Protein AF-A0A4Y2E7Y0-F1 (afdb_monomer)

pLDDT: mean 78.38, std 18.4, range [42.06, 98.38]

Mean predicted aligned error: 11.41 Å

Organism: Araneus ventricosus (NCBI:txid182803)

InterPro domains:
  IPR059249 BRSK1/2-like, KA1 domain [PF21122] (1-47)

Sequence (72 aa):
IADLCHSVISPMSFRVEYKRAGGPTMFQRNVRFHVDIALVSAGTHDGPLSAVDRRSSTDKPAVYCISFTLIS

Solvent-accessible surface area (backbone atoms only — not comparable to full-atom values): 4786 Å² total; per-residue (Å²): 124,69,52,75,48,75,48,80,76,47,101,49,29,34,44,37,40,39,39,67,68,89,64,68,78,93,73,54,72,52,41,30,32,40,40,41,55,44,78,54,70,92,69,78,93,79,76,102,74,75,89,82,79,80,96,80,70,98,78,75,80,86,47,69,45,77,47,79,44,83,73,78

Secondary structure (DSSP, 8-state):
-PEEEEEEEETTEEEEEEE--SS-GGG-PPEEEEEEEEEE-SS----S--SS---S-TTPPPEEEEEEEE--

Structure (mmCIF, N/CA/C/O backbone):
data_AF-A0A4Y2E7Y0-F1
#
_entry.id   AF-A0A4Y2E7Y0-F1
#
loop_
_atom_site.group_PDB
_atom_site.id
_atom_site.type_symbol
_atom_site.label_atom_id
_atom_site.label_alt_id
_atom_site.label_comp_id
_atom_site.label_asym_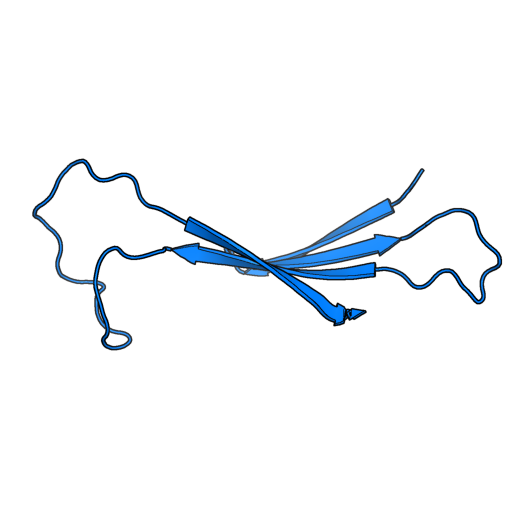id
_atom_site.label_entity_id
_atom_site.label_seq_id
_atom_site.pdbx_PDB_ins_code
_atom_site.Cartn_x
_atom_site.Cartn_y
_atom_site.Cartn_z
_atom_site.occupancy
_atom_site.B_iso_or_equiv
_atom_site.auth_seq_id
_atom_site.auth_comp_id
_atom_site.auth_asym_id
_atom_site.auth_atom_id
_atom_site.pdbx_PDB_model_num
ATOM 1 N N . ILE A 1 1 ? -12.932 16.280 9.367 1.00 52.22 1 ILE A N 1
ATOM 2 C CA . ILE A 1 1 ? -11.764 16.020 8.493 1.00 52.22 1 ILE A CA 1
ATOM 3 C C . ILE A 1 1 ? -11.357 14.580 8.745 1.00 52.22 1 ILE A C 1
ATOM 5 O O . ILE A 1 1 ? -11.347 14.186 9.903 1.00 52.22 1 ILE A O 1
ATOM 9 N N . ALA A 1 2 ? -11.195 13.779 7.696 1.00 61.12 2 ALA A N 1
ATOM 10 C CA . ALA A 1 2 ? -10.759 12.394 7.826 1.00 61.12 2 ALA A CA 1
ATOM 11 C C . ALA A 1 2 ? -9.265 12.322 7.516 1.00 61.12 2 ALA A C 1
ATOM 13 O O . ALA A 1 2 ? -8.831 12.895 6.515 1.00 61.12 2 ALA A O 1
ATOM 14 N N . ASP A 1 3 ? -8.510 11.635 8.368 1.00 84.12 3 ASP A N 1
ATOM 15 C CA . ASP A 1 3 ? -7.055 11.596 8.264 1.00 84.12 3 ASP A CA 1
ATOM 16 C C . ASP A 1 3 ? -6.636 10.313 7.544 1.00 84.12 3 ASP A C 1
ATOM 18 O O . ASP A 1 3 ? -6.926 9.202 7.996 1.00 84.12 3 ASP A O 1
ATOM 22 N N . LEU A 1 4 ? -5.960 10.468 6.406 1.00 91.81 4 LEU A N 1
ATOM 23 C CA . LEU A 1 4 ? -5.355 9.373 5.652 1.00 91.81 4 LEU A CA 1
ATOM 24 C C . LEU A 1 4 ? -3.842 9.384 5.894 1.00 91.81 4 LEU A C 1
ATOM 26 O O . LEU A 1 4 ? -3.167 10.364 5.579 1.00 91.81 4 LEU A O 1
ATOM 30 N N . CYS A 1 5 ? -3.299 8.290 6.420 1.00 92.25 5 CYS A N 1
ATOM 31 C CA . CYS A 1 5 ? -1.862 8.091 6.593 1.00 92.25 5 CYS A CA 1
ATOM 32 C C . CYS A 1 5 ? -1.383 6.961 5.675 1.00 92.25 5 CYS A C 1
ATOM 34 O O . CYS A 1 5 ? -2.080 5.960 5.511 1.00 92.25 5 CYS A O 1
ATOM 36 N N . HIS A 1 6 ? -0.185 7.089 5.101 1.00 95.06 6 HIS A N 1
ATOM 37 C CA . HIS A 1 6 ? 0.427 6.028 4.302 1.00 95.06 6 HIS A CA 1
ATOM 38 C C . HIS A 1 6 ? 1.900 5.834 4.662 1.00 95.06 6 HIS A C 1
ATOM 40 O O . HIS A 1 6 ? 2.577 6.771 5.084 1.00 95.06 6 HIS A O 1
ATOM 46 N N . SER A 1 7 ? 2.389 4.610 4.479 1.00 96.69 7 SER A N 1
ATOM 47 C CA . SER A 1 7 ? 3.810 4.280 4.526 1.00 96.69 7 SER A CA 1
ATOM 48 C C . SER A 1 7 ? 4.232 3.545 3.257 1.00 96.69 7 SER A C 1
ATOM 50 O O . SER A 1 7 ? 3.481 2.738 2.701 1.00 96.69 7 SER A O 1
ATOM 52 N N . VAL A 1 8 ? 5.445 3.845 2.797 1.00 97.38 8 VAL A N 1
ATOM 53 C CA . VAL A 1 8 ? 6.071 3.182 1.649 1.00 97.38 8 VAL A CA 1
ATOM 54 C C . VAL A 1 8 ? 6.729 1.901 2.148 1.00 97.38 8 VAL A C 1
ATOM 56 O O . VAL A 1 8 ? 7.590 1.954 3.023 1.00 97.38 8 VAL A O 1
ATOM 59 N N . ILE A 1 9 ? 6.305 0.753 1.621 1.00 96.94 9 ILE A N 1
ATOM 60 C CA . ILE A 1 9 ? 6.903 -0.552 1.941 1.00 96.94 9 ILE A CA 1
ATOM 61 C C . ILE A 1 9 ? 7.957 -0.906 0.896 1.00 96.94 9 ILE A C 1
ATOM 63 O O . ILE A 1 9 ? 9.039 -1.378 1.231 1.00 96.94 9 ILE A O 1
ATOM 67 N N . SER A 1 10 ? 7.650 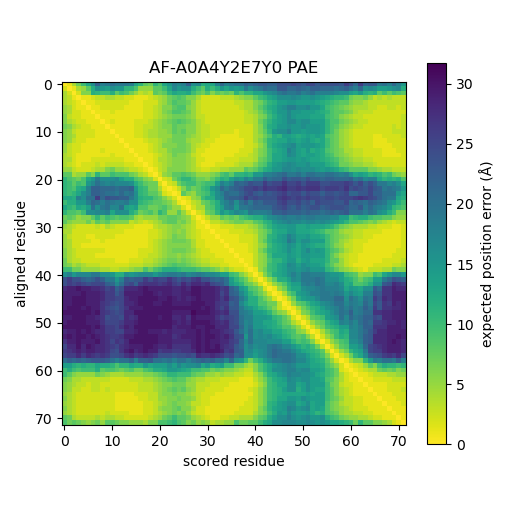-0.636 -0.371 1.00 96.69 10 SER A N 1
ATOM 68 C CA . SER A 1 10 ? 8.577 -0.728 -1.494 1.00 96.69 10 SER A CA 1
ATOM 69 C C . SER A 1 10 ? 8.230 0.348 -2.530 1.00 96.69 10 SER A C 1
ATOM 71 O O . SER A 1 10 ? 7.168 0.965 -2.422 1.00 96.69 10 SER A O 1
ATOM 73 N N . PRO A 1 11 ? 9.057 0.564 -3.570 1.00 96.38 11 PRO A N 1
ATOM 74 C CA . PRO A 1 11 ? 8.717 1.490 -4.654 1.00 96.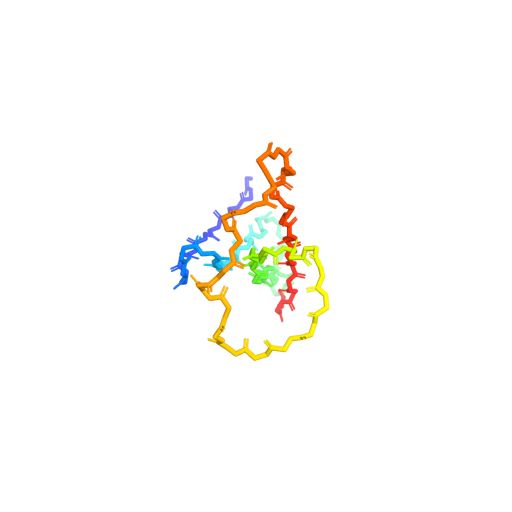38 11 PRO A CA 1
ATOM 75 C C . PRO A 1 11 ? 7.353 1.217 -5.306 1.00 96.38 11 PRO A C 1
ATOM 77 O O . PRO A 1 11 ? 6.744 2.134 -5.847 1.00 96.38 11 PRO A O 1
ATOM 80 N N . MET A 1 12 ? 6.875 -0.031 -5.234 1.00 96.88 12 MET A N 1
ATOM 81 C CA . MET A 1 12 ? 5.639 -0.485 -5.868 1.00 96.88 12 MET A CA 1
ATOM 82 C C . MET A 1 12 ? 4.556 -0.892 -4.861 1.00 96.88 12 MET A C 1
ATOM 84 O O . MET A 1 12 ? 3.509 -1.381 -5.274 1.00 96.88 12 MET A O 1
ATOM 88 N N . SER A 1 13 ? 4.774 -0.709 -3.553 1.00 97.31 13 SER A N 1
ATOM 89 C CA . SER A 1 13 ? 3.809 -1.152 -2.543 1.00 97.31 13 SER A CA 1
ATOM 90 C C . SER A 1 13 ? 3.726 -0.256 -1.307 1.00 97.31 13 SER A C 1
ATOM 92 O O . SER A 1 13 ? 4.724 0.256 -0.790 1.00 97.31 13 SER A O 1
ATOM 94 N N . PHE A 1 14 ? 2.499 -0.083 -0.813 1.00 98.38 14 PHE A N 1
ATOM 95 C CA . PHE A 1 14 ? 2.145 0.889 0.218 1.00 98.38 14 PHE A CA 1
ATOM 96 C C . PHE A 1 14 ? 1.171 0.290 1.224 1.00 98.38 14 PHE A C 1
ATOM 98 O O . PHE A 1 14 ? 0.256 -0.454 0.870 1.00 98.38 14 PHE A O 1
ATOM 105 N N . ARG A 1 15 ? 1.307 0.680 2.489 1.00 97.25 15 ARG A N 1
ATOM 106 C CA . ARG A 1 15 ? 0.261 0.464 3.493 1.00 97.25 15 ARG A CA 1
ATOM 107 C C . ARG A 1 15 ? -0.453 1.771 3.752 1.00 97.25 15 ARG A C 1
ATOM 109 O O . ARG A 1 15 ? 0.191 2.800 3.940 1.00 97.25 15 ARG A O 1
ATOM 116 N N . VAL A 1 16 ? -1.776 1.713 3.788 1.00 96.50 16 VAL A N 1
ATOM 117 C CA . VAL A 1 16 ? -2.627 2.880 3.992 1.00 96.50 16 VAL A CA 1
ATOM 118 C C . VAL A 1 16 ? -3.534 2.638 5.190 1.00 96.50 16 VAL A C 1
ATOM 120 O O . VAL A 1 16 ? -4.111 1.561 5.340 1.00 96.50 16 VAL A O 1
ATOM 123 N N . GLU A 1 17 ? -3.649 3.648 6.046 1.00 93.81 17 GLU A N 1
ATOM 124 C CA . GLU A 1 17 ? -4.590 3.701 7.157 1.00 93.81 17 GLU A CA 1
ATOM 125 C C . GLU A 1 17 ? -5.476 4.940 7.010 1.00 93.81 17 GLU A C 1
ATOM 127 O O . GLU A 1 17 ? -5.001 6.073 6.966 1.00 93.81 17 GLU A O 1
ATOM 132 N N . TYR A 1 18 ? -6.782 4.717 6.960 1.00 90.69 18 TYR A N 1
ATOM 133 C CA . TYR A 1 18 ? -7.808 5.742 6.965 1.00 90.69 18 TYR A CA 1
ATOM 134 C C . TYR A 1 18 ? -8.458 5.812 8.349 1.00 90.69 18 TYR A C 1
ATOM 136 O O . TYR A 1 18 ? -9.109 4.866 8.808 1.00 90.69 18 TYR A O 1
ATOM 144 N N . LYS A 1 19 ? -8.289 6.953 9.017 1.00 85.38 19 LYS A N 1
ATOM 145 C CA . LYS A 1 19 ? -8.853 7.243 10.335 1.00 85.38 19 LYS A CA 1
ATOM 146 C C . LYS A 1 19 ? -10.143 8.037 10.161 1.00 85.38 19 LYS A C 1
ATOM 148 O O . LYS A 1 19 ? -10.144 9.192 9.732 1.00 85.38 19 LYS A O 1
ATOM 153 N N . ARG A 1 20 ? -11.273 7.416 10.503 1.00 74.06 20 ARG A N 1
ATOM 154 C CA . ARG A 1 20 ? -12.589 8.062 10.442 1.00 74.06 20 ARG A CA 1
ATOM 155 C C . ARG A 1 20 ? -12.806 8.921 11.687 1.00 74.06 20 ARG A C 1
ATOM 157 O O . ARG A 1 20 ? -13.069 8.379 12.756 1.00 74.06 20 ARG A O 1
ATOM 164 N N . ALA A 1 21 ? -12.786 10.243 11.553 1.00 67.50 21 ALA A N 1
ATOM 165 C CA . ALA A 1 21 ? -13.210 11.147 12.623 1.00 67.50 21 ALA A CA 1
ATOM 166 C C . ALA A 1 21 ? -14.750 11.257 12.672 1.00 67.50 21 ALA A C 1
ATOM 168 O O . ALA A 1 21 ? -15.373 11.498 11.638 1.00 67.50 21 A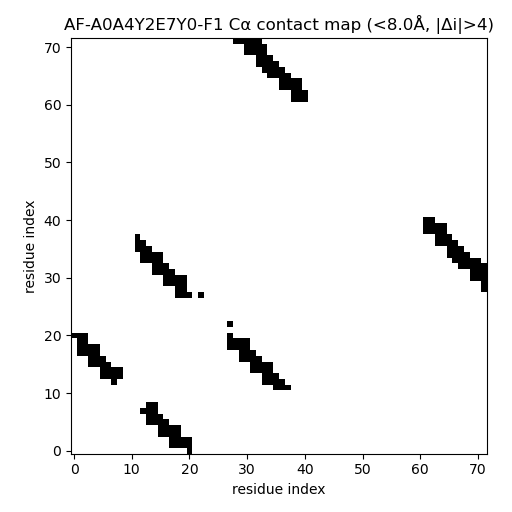LA A O 1
ATOM 169 N N . GLY A 1 22 ? -15.365 11.099 13.854 1.00 66.31 22 GLY A N 1
ATOM 170 C CA . GLY A 1 22 ? -16.764 11.492 14.098 1.00 66.31 22 GLY A CA 1
ATOM 171 C C . GLY A 1 22 ? -17.759 10.434 14.605 1.00 66.31 22 GLY A C 1
ATOM 172 O O . GLY A 1 22 ? -18.933 10.546 14.272 1.00 66.31 22 GLY A O 1
ATOM 173 N N . GLY A 1 23 ? -17.363 9.424 15.390 1.00 64.12 23 GLY A N 1
ATOM 174 C CA . GLY A 1 23 ? -18.312 8.492 16.035 1.00 64.12 23 GLY A CA 1
ATOM 175 C C . GLY A 1 23 ? -17.910 8.105 17.465 1.00 64.12 23 GLY A C 1
ATOM 176 O O . GLY A 1 23 ? -16.770 8.356 17.846 1.00 64.12 23 GLY A O 1
ATOM 177 N N . PRO A 1 24 ? -18.803 7.504 18.277 1.00 63.53 24 PRO A N 1
ATOM 178 C CA . PRO A 1 24 ? -18.433 6.975 19.590 1.00 63.53 24 PRO A CA 1
ATOM 179 C C . PRO A 1 24 ? -17.273 5.977 19.451 1.00 63.53 24 PRO A C 1
ATOM 181 O O . PRO A 1 24 ? -17.282 5.115 18.568 1.00 63.53 24 PRO A O 1
ATOM 184 N N . THR A 1 25 ? -16.271 6.126 20.320 1.00 63.12 25 THR A N 1
ATOM 185 C CA . THR A 1 25 ? -14.904 5.573 20.193 1.00 63.12 25 THR A CA 1
ATOM 186 C C . THR A 1 25 ? -14.860 4.065 19.909 1.00 63.12 25 THR A C 1
ATOM 188 O O . THR A 1 25 ? -13.965 3.579 19.224 1.00 63.12 25 THR A O 1
ATOM 191 N N . MET A 1 26 ? -15.873 3.333 20.377 1.00 57.41 26 MET A N 1
ATOM 192 C CA . MET A 1 26 ? -16.005 1.880 20.271 1.00 57.41 26 MET A CA 1
ATOM 193 C C . MET A 1 26 ? -16.321 1.351 18.859 1.00 57.41 26 MET A C 1
ATOM 195 O O . MET A 1 26 ? -16.128 0.163 18.615 1.00 57.41 26 MET A O 1
ATOM 199 N N . PHE A 1 27 ? -16.768 2.198 17.919 1.00 60.81 27 PHE A N 1
ATOM 200 C CA . PHE A 1 27 ? -17.098 1.785 16.540 1.00 60.81 27 PHE A CA 1
ATOM 201 C C . PHE A 1 27 ? -16.246 2.463 15.459 1.00 60.81 27 PHE A C 1
ATOM 203 O O . PHE A 1 27 ? -16.469 2.261 14.265 1.00 60.81 27 PHE A O 1
ATOM 210 N N . GLN A 1 28 ? -15.250 3.258 15.849 1.00 70.12 28 GLN A N 1
ATOM 211 C CA . GLN A 1 28 ? -14.327 3.893 14.912 1.00 70.12 28 GLN A CA 1
ATOM 212 C C . GLN A 1 28 ? -13.151 2.960 14.612 1.00 70.12 28 GLN A C 1
ATOM 214 O O . GLN A 1 28 ? -12.023 3.202 15.035 1.00 70.12 28 GLN A O 1
ATOM 219 N N . ARG A 1 29 ? -13.401 1.864 13.888 1.00 78.62 29 ARG A N 1
ATOM 220 C CA . ARG A 1 29 ? -12.298 1.041 13.383 1.00 78.62 29 ARG A CA 1
ATOM 221 C C . ARG A 1 29 ? -11.622 1.785 12.233 1.00 78.62 29 ARG A C 1
ATOM 223 O O . ARG A 1 29 ? -12.281 2.158 11.263 1.00 78.62 29 ARG A O 1
ATOM 230 N N . ASN A 1 30 ? -10.319 2.018 12.357 1.00 85.25 30 ASN A N 1
ATOM 231 C CA . ASN A 1 30 ? -9.530 2.558 11.255 1.00 85.25 30 ASN A CA 1
ATOM 232 C C . ASN A 1 30 ? -9.530 1.549 10.110 1.00 85.25 30 ASN A C 1
ATOM 234 O O . ASN A 1 30 ? -9.292 0.364 10.345 1.00 85.25 30 ASN A O 1
ATOM 238 N N . VAL A 1 31 ? -9.755 2.035 8.893 1.00 90.81 31 VAL A N 1
ATOM 239 C CA . VAL A 1 31 ? -9.701 1.193 7.700 1.00 90.81 31 VAL A CA 1
ATOM 240 C C . VAL A 1 31 ? -8.250 1.076 7.271 1.00 90.81 31 VAL A C 1
ATOM 242 O O . VAL A 1 31 ? -7.571 2.083 7.088 1.00 90.81 31 VAL A O 1
ATOM 245 N N . ARG A 1 32 ? -7.757 -0.146 7.112 1.00 93.50 32 ARG A N 1
ATOM 246 C CA . ARG A 1 32 ? -6.385 -0.432 6.699 1.00 93.50 32 ARG A CA 1
ATOM 247 C C . ARG A 1 32 ? -6.405 -1.255 5.434 1.00 93.50 32 ARG A C 1
ATOM 249 O O . ARG A 1 32 ? -7.124 -2.248 5.352 1.00 93.50 32 ARG A O 1
ATOM 256 N N . PHE A 1 33 ? -5.586 -0.879 4.467 1.00 97.25 33 PHE A N 1
ATOM 257 C CA . PHE A 1 33 ? -5.444 -1.634 3.232 1.00 97.25 33 PHE A CA 1
ATOM 258 C C . PHE A 1 33 ? -4.014 -1.574 2.706 1.00 97.25 33 PHE A C 1
ATOM 260 O O . PHE A 1 33 ? -3.252 -0.648 2.995 1.00 97.25 33 PHE A O 1
ATOM 267 N N . HIS A 1 34 ? -3.645 -2.606 1.957 1.00 97.38 34 HIS A N 1
ATOM 268 C CA . HIS A 1 34 ? -2.401 -2.667 1.205 1.00 97.38 34 HIS A CA 1
ATOM 269 C C . HIS A 1 34 ? -2.670 -2.273 -0.245 1.00 97.38 34 HIS A C 1
ATOM 271 O O . HIS A 1 34 ? -3.690 -2.668 -0.812 1.00 97.38 34 HIS A O 1
ATOM 277 N N . VAL A 1 35 ? -1.754 -1.508 -0.824 1.00 98.25 35 VAL A N 1
ATOM 278 C CA . VAL A 1 35 ? -1.747 -1.148 -2.239 1.00 98.25 35 VAL A CA 1
ATOM 279 C C . VAL A 1 35 ? -0.499 -1.746 -2.859 1.00 98.25 35 VAL A C 1
ATOM 281 O O . VAL A 1 35 ? 0.593 -1.549 -2.332 1.00 98.25 35 VAL A O 1
ATOM 284 N N . ASP A 1 36 ? -0.664 -2.452 -3.969 1.00 97.69 36 ASP A N 1
ATOM 285 C CA . ASP A 1 36 ? 0.434 -3.045 -4.729 1.00 97.69 36 ASP A CA 1
ATOM 286 C C . ASP A 1 36 ? 0.282 -2.723 -6.216 1.00 97.69 36 ASP A C 1
ATOM 288 O O . ASP A 1 36 ? -0.828 -2.764 -6.751 1.00 97.69 36 ASP A O 1
ATOM 292 N N . ILE A 1 37 ? 1.387 -2.368 -6.865 1.00 96.44 37 ILE A N 1
A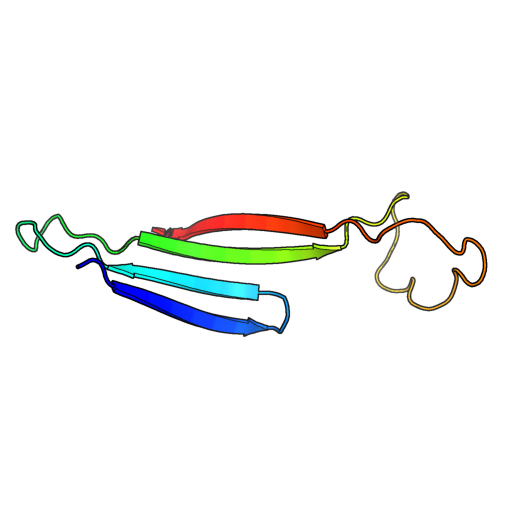TOM 293 C CA . ILE A 1 37 ? 1.441 -2.009 -8.279 1.00 96.44 37 ILE A CA 1
ATOM 294 C C . ILE A 1 37 ? 2.283 -3.059 -9.003 1.00 96.44 37 ILE A C 1
ATOM 296 O O . ILE A 1 37 ? 3.472 -3.206 -8.731 1.00 96.44 37 ILE A O 1
ATOM 300 N N . ALA A 1 38 ? 1.696 -3.748 -9.979 1.00 94.25 38 ALA A N 1
ATOM 301 C CA . ALA A 1 38 ? 2.393 -4.777 -10.744 1.00 94.25 38 ALA A CA 1
ATOM 302 C C . ALA A 1 38 ? 2.314 -4.512 -12.250 1.00 94.25 38 ALA A C 1
ATOM 304 O O . ALA A 1 38 ? 1.292 -4.068 -12.775 1.00 94.25 38 ALA A O 1
ATOM 305 N N . LEU A 1 39 ? 3.414 -4.780 -12.958 1.00 91.25 39 LEU A N 1
ATOM 306 C CA . LEU A 1 39 ? 3.449 -4.724 -14.416 1.00 91.25 39 LEU A CA 1
ATOM 307 C C . LEU A 1 39 ? 2.654 -5.906 -14.983 1.00 91.25 39 LEU A C 1
ATOM 309 O O . LEU A 1 39 ? 2.980 -7.068 -14.743 1.00 91.25 39 LEU A O 1
ATOM 313 N N . VAL A 1 40 ? 1.644 -5.609 -15.790 1.00 87.25 40 VAL A N 1
ATOM 314 C CA . VAL A 1 40 ? 0.885 -6.599 -16.550 1.00 87.25 40 VAL A CA 1
ATOM 315 C C . VAL A 1 40 ? 1.662 -6.882 -17.831 1.00 87.25 40 VAL A C 1
ATOM 317 O O . VAL A 1 40 ? 1.499 -6.205 -18.848 1.00 87.25 40 VAL A O 1
ATOM 320 N N . SER A 1 41 ? 2.560 -7.867 -17.786 1.00 76.88 41 SER A N 1
ATOM 321 C CA . SER A 1 41 ? 3.270 -8.293 -18.993 1.00 76.88 41 SER A CA 1
ATOM 322 C C . SER A 1 41 ? 2.288 -8.930 -19.978 1.00 76.88 41 SER A C 1
ATOM 324 O O . SER A 1 41 ? 1.588 -9.893 -19.660 1.00 76.88 41 SER A O 1
ATOM 326 N N . ALA A 1 42 ? 2.247 -8.401 -21.201 1.00 57.97 42 ALA A N 1
ATOM 327 C CA . ALA A 1 42 ? 1.587 -9.062 -22.314 1.00 57.97 42 ALA A CA 1
ATOM 328 C C . ALA A 1 42 ? 2.410 -10.304 -22.703 1.00 57.97 42 ALA A C 1
ATOM 330 O O . ALA A 1 42 ? 3.422 -10.202 -23.405 1.00 57.97 42 ALA A O 1
ATOM 331 N N . GLY A 1 43 ? 1.975 -11.466 -22.218 1.00 52.03 43 GLY A N 1
ATOM 332 C CA . GLY A 1 43 ? 2.472 -12.779 -22.628 1.00 52.03 43 GLY A CA 1
ATOM 333 C C . GLY A 1 43 ? 2.943 -13.635 -21.458 1.00 52.03 43 GLY A C 1
ATOM 334 O O . GLY A 1 43 ? 4.052 -13.448 -20.979 1.00 52.03 43 GLY A O 1
ATOM 335 N N . THR A 1 44 ? 2.060 -14.555 -21.051 1.00 43.41 44 THR A N 1
ATOM 336 C CA . THR A 1 44 ? 2.336 -15.962 -20.696 1.00 43.41 44 THR A CA 1
ATOM 337 C C . THR A 1 44 ? 3.604 -16.284 -19.894 1.00 43.41 44 THR A C 1
ATOM 339 O O . THR A 1 44 ? 4.701 -16.197 -20.424 1.00 43.41 44 THR A O 1
ATOM 342 N N . HIS A 1 45 ? 3.391 -16.759 -18.660 1.00 52.00 45 HIS A N 1
ATOM 343 C CA . HIS A 1 45 ? 4.096 -17.876 -18.005 1.00 52.00 45 HIS A CA 1
ATOM 344 C C . HIS A 1 45 ? 5.577 -18.090 -18.385 1.00 52.00 45 HIS A C 1
ATOM 346 O O . HIS A 1 45 ? 5.853 -18.659 -19.432 1.00 52.00 45 HIS A O 1
ATOM 352 N N 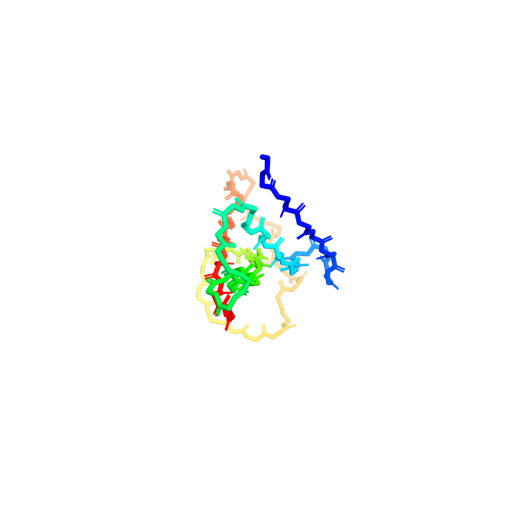. ASP A 1 46 ? 6.506 -17.672 -17.517 1.00 42.06 46 ASP A N 1
ATOM 353 C CA . ASP A 1 46 ? 7.473 -18.565 -16.843 1.00 42.06 46 ASP A CA 1
ATOM 354 C C . ASP A 1 46 ? 8.602 -17.780 -16.145 1.00 42.06 46 ASP A C 1
ATOM 356 O O . ASP A 1 46 ? 9.351 -17.040 -16.775 1.00 42.06 46 ASP A O 1
ATOM 360 N N . GLY A 1 47 ? 8.771 -18.024 -14.841 1.00 47.28 47 GLY A N 1
ATOM 361 C CA . GLY A 1 47 ? 10.057 -17.923 -14.138 1.00 47.28 47 GLY A CA 1
ATOM 362 C C . GLY A 1 47 ? 10.616 -16.529 -13.764 1.00 47.28 47 GLY A C 1
ATOM 363 O O . GLY A 1 47 ? 10.373 -15.529 -14.434 1.00 47.28 47 GLY A O 1
ATOM 364 N N . PRO A 1 48 ? 11.442 -16.445 -12.697 1.00 45.34 48 PRO A N 1
ATOM 365 C CA . PRO A 1 48 ? 12.007 -15.190 -12.184 1.00 45.34 48 PRO A CA 1
ATOM 366 C C . PRO A 1 48 ? 13.203 -14.645 -12.998 1.00 45.34 48 PRO A C 1
ATOM 368 O O . PRO A 1 48 ? 14.018 -13.894 -12.469 1.00 45.34 48 PRO A O 1
ATOM 371 N N . LEU A 1 49 ? 13.331 -14.993 -14.283 1.00 52.25 49 LEU A N 1
ATOM 372 C CA . LEU A 1 49 ? 14.469 -14.623 -15.135 1.00 52.25 49 LEU A CA 1
ATOM 373 C C . LEU A 1 49 ? 14.016 -14.217 -16.550 1.00 52.25 49 LEU A C 1
ATOM 375 O O . LEU A 1 49 ? 14.402 -14.844 -17.527 1.00 52.25 49 LEU A O 1
ATOM 379 N N . SER A 1 50 ? 13.222 -13.152 -16.698 1.00 48.28 50 SER A N 1
ATOM 380 C CA . SER A 1 50 ? 12.976 -12.538 -18.020 1.00 48.28 50 SER A CA 1
ATOM 381 C C . SER A 1 50 ? 13.388 -11.057 -18.061 1.00 48.28 50 SER A C 1
ATOM 383 O O . SER A 1 50 ? 12.696 -10.204 -18.611 1.00 48.28 50 SER A O 1
ATOM 385 N N . ALA A 1 51 ? 14.532 -10.726 -17.458 1.00 54.59 51 ALA A N 1
ATOM 386 C CA . ALA A 1 51 ? 15.135 -9.392 -17.561 1.00 54.59 51 ALA A CA 1
ATOM 387 C C . ALA A 1 51 ? 16.015 -9.209 -18.819 1.00 54.59 51 ALA A C 1
ATOM 389 O O . ALA A 1 51 ? 16.576 -8.135 -19.020 1.00 54.59 51 ALA A O 1
ATOM 390 N N . VAL A 1 52 ? 16.154 -10.231 -19.674 1.00 59.31 52 VAL A N 1
ATOM 391 C CA . VAL A 1 52 ? 17.070 -10.200 -20.828 1.00 59.31 52 VAL A CA 1
ATOM 392 C C . VAL A 1 52 ? 16.434 -10.859 -22.053 1.00 59.31 52 VAL A C 1
ATOM 394 O O . VAL A 1 52 ? 16.933 -11.861 -22.529 1.00 59.31 52 VAL A O 1
ATOM 397 N N . ASP A 1 53 ? 15.306 -10.341 -22.543 1.00 57.38 53 ASP A N 1
ATOM 398 C CA . ASP A 1 53 ? 15.046 -10.279 -23.994 1.00 57.38 53 ASP A CA 1
ATOM 399 C C . ASP A 1 53 ? 13.692 -9.632 -24.289 1.00 57.38 53 ASP A C 1
ATOM 401 O O . ASP A 1 53 ? 12.669 -10.286 -24.140 1.00 57.38 53 ASP A O 1
ATOM 405 N N . ARG A 1 54 ? 13.682 -8.362 -24.723 1.00 57.25 54 ARG A N 1
ATOM 406 C CA . ARG A 1 54 ? 12.705 -7.785 -25.680 1.00 57.25 54 ARG A CA 1
ATOM 407 C C . ARG A 1 54 ? 13.289 -6.523 -26.303 1.00 57.25 54 ARG A C 1
ATOM 409 O O . ARG A 1 54 ? 12.731 -5.432 -26.226 1.00 57.25 54 ARG A O 1
ATOM 416 N N . ARG A 1 55 ? 14.433 -6.675 -26.963 1.00 55.88 55 ARG A N 1
ATOM 417 C CA . ARG A 1 55 ? 14.931 -5.673 -27.909 1.00 55.88 55 ARG A CA 1
ATOM 418 C C . ARG A 1 55 ? 14.244 -5.886 -29.276 1.00 55.88 55 ARG A C 1
ATOM 420 O O . ARG A 1 55 ? 14.934 -6.074 -30.262 1.00 55.88 55 ARG A O 1
ATOM 427 N N . SER A 1 56 ? 12.899 -5.918 -29.330 1.00 59.84 56 SER A N 1
ATOM 428 C CA . SER A 1 56 ? 12.112 -5.952 -30.590 1.00 59.84 56 SER A CA 1
ATOM 429 C C . SER A 1 56 ? 10.575 -5.806 -30.418 1.00 59.84 56 SER A C 1
ATOM 431 O O . SER A 1 56 ? 9.822 -6.705 -30.768 1.00 59.84 56 SER A O 1
ATOM 433 N N . SER A 1 57 ? 10.062 -4.670 -29.921 1.00 57.53 57 SER A N 1
ATOM 434 C CA . SER A 1 57 ? 8.731 -4.136 -30.325 1.00 57.53 57 SER A CA 1
ATOM 435 C C . SER A 1 57 ? 8.516 -2.731 -29.744 1.00 57.53 57 SER A C 1
ATOM 437 O O . SER A 1 57 ? 7.882 -2.538 -28.703 1.00 57.53 57 SER A O 1
ATOM 439 N N . THR A 1 58 ? 9.108 -1.738 -30.385 1.00 63.84 58 THR A N 1
ATOM 440 C CA . THR A 1 58 ? 9.093 -0.337 -29.963 1.00 63.84 58 THR A CA 1
ATOM 441 C C . THR A 1 58 ? 7.721 0.293 -30.260 1.00 63.84 58 THR A C 1
ATOM 443 O O . THR A 1 58 ? 7.597 0.888 -31.315 1.00 63.84 58 THR A O 1
ATOM 446 N N . ASP A 1 59 ? 6.688 0.068 -29.423 1.00 65.44 59 ASP A N 1
ATOM 447 C CA . ASP A 1 59 ? 5.589 1.043 -29.140 1.00 65.44 59 ASP A CA 1
ATOM 448 C C . ASP A 1 59 ? 4.416 0.536 -28.264 1.00 65.44 59 ASP A C 1
ATOM 450 O O . ASP A 1 59 ? 3.395 1.214 -28.136 1.00 65.44 59 ASP A O 1
ATOM 454 N N . LYS A 1 60 ? 4.469 -0.656 -27.646 1.00 72.94 60 LYS A N 1
ATOM 455 C CA . LYS A 1 60 ? 3.354 -1.048 -26.759 1.00 72.94 60 LYS A CA 1
ATOM 456 C C . LYS A 1 60 ? 3.472 -0.337 -25.405 1.00 72.94 60 LYS A C 1
ATOM 458 O O . LYS A 1 60 ? 4.486 -0.530 -24.731 1.00 72.94 60 LYS A O 1
ATOM 463 N N . PRO A 1 61 ? 2.452 0.433 -24.972 1.00 79.69 61 PRO A N 1
ATOM 464 C CA . PRO A 1 61 ? 2.467 1.046 -23.653 1.00 79.69 61 PRO A CA 1
ATOM 465 C C . PRO A 1 61 ? 2.522 -0.045 -22.580 1.00 79.69 61 PRO A C 1
ATOM 467 O O . PRO A 1 61 ? 1.819 -1.056 -22.665 1.00 79.69 61 PRO A O 1
ATOM 470 N N . ALA A 1 62 ? 3.372 0.159 -21.573 1.00 86.19 62 ALA A N 1
ATOM 471 C CA . ALA A 1 62 ? 3.415 -0.702 -20.401 1.00 86.19 62 ALA A CA 1
ATOM 472 C C . ALA A 1 62 ? 2.080 -0.598 -19.648 1.00 86.19 62 ALA A C 1
ATOM 474 O O . ALA A 1 62 ? 1.646 0.498 -19.294 1.00 86.19 62 ALA A O 1
ATOM 475 N N . VAL A 1 63 ? 1.427 -1.736 -19.412 1.00 91.12 63 VAL A N 1
ATOM 476 C CA . VAL A 1 63 ? 0.175 -1.803 -18.652 1.00 91.12 63 VAL A CA 1
ATOM 477 C C . VAL A 1 63 ? 0.508 -2.205 -17.225 1.00 91.12 63 VAL A C 1
ATOM 479 O O . VAL A 1 63 ? 1.233 -3.171 -17.015 1.00 91.12 63 VAL A O 1
ATOM 482 N N . TYR A 1 64 ? -0.032 -1.488 -16.245 1.00 94.06 64 TYR A N 1
ATOM 483 C CA . TYR A 1 64 ? 0.105 -1.820 -14.829 1.00 94.06 64 TYR A CA 1
ATOM 484 C C . TYR A 1 64 ? -1.264 -2.121 -14.227 1.00 94.06 64 TYR A C 1
ATOM 486 O O . TYR A 1 64 ? -2.268 -1.536 -14.635 1.00 94.06 64 TYR A O 1
ATOM 494 N N . CYS A 1 65 ? -1.302 -3.014 -13.243 1.00 94.94 65 CYS A N 1
ATOM 495 C CA . CYS A 1 65 ? -2.457 -3.220 -12.384 1.00 94.94 65 CYS A CA 1
ATOM 496 C C . CYS A 1 65 ? -2.158 -2.681 -10.985 1.00 94.94 65 CYS A C 1
ATOM 498 O O . CYS A 1 65 ? -1.025 -2.744 -10.507 1.00 94.94 65 CYS A O 1
ATOM 500 N N . ILE A 1 66 ? -3.189 -2.132 -10.344 1.00 97.50 66 ILE A N 1
ATOM 501 C CA . ILE A 1 66 ? -3.121 -1.636 -8.971 1.00 97.50 66 ILE A CA 1
ATOM 502 C C . ILE A 1 66 ? -4.107 -2.458 -8.153 1.00 97.50 66 ILE A C 1
ATOM 504 O O . ILE A 1 66 ? -5.311 -2.428 -8.411 1.00 97.50 66 ILE A O 1
ATOM 508 N N . SER A 1 67 ? -3.589 -3.204 -7.188 1.00 97.38 67 SER A N 1
ATOM 509 C CA . SER A 1 67 ? -4.376 -4.081 -6.327 1.00 97.38 67 SER A CA 1
ATOM 510 C C . SER A 1 67 ? -4.590 -3.433 -4.967 1.00 97.38 67 SER A C 1
ATOM 512 O O . SER A 1 67 ? -3.639 -2.961 -4.346 1.00 97.38 67 SER A O 1
ATOM 514 N N . PHE A 1 68 ? -5.837 -3.445 -4.493 1.00 97.94 68 PHE A N 1
ATOM 515 C CA . PHE A 1 68 ? -6.217 -2.978 -3.161 1.00 97.94 68 PHE A CA 1
ATOM 516 C C . PHE A 1 68 ? -6.662 -4.169 -2.318 1.00 97.94 68 PHE A C 1
ATOM 518 O O . PHE A 1 68 ? -7.683 -4.793 -2.605 1.00 97.94 68 PHE A O 1
ATOM 525 N N . THR A 1 69 ? -5.921 -4.458 -1.254 1.00 97.69 69 THR A N 1
ATOM 526 C CA . THR A 1 69 ? -6.241 -5.552 -0.334 1.00 97.69 69 THR A CA 1
ATOM 527 C C . THR A 1 69 ? -6.679 -4.974 1.000 1.00 97.69 69 THR A C 1
ATOM 529 O O . THR A 1 69 ? -5.864 -4.399 1.724 1.00 97.69 69 THR A O 1
ATOM 532 N N . LEU A 1 70 ? -7.962 -5.129 1.338 1.00 96.25 70 LEU A N 1
ATOM 533 C CA . LEU A 1 70 ? -8.491 -4.731 2.641 1.00 96.25 70 LEU A CA 1
ATOM 534 C C . LEU A 1 70 ? -7.890 -5.615 3.741 1.00 96.25 70 LEU A C 1
ATOM 536 O O . LEU A 1 70 ? -7.902 -6.839 3.636 1.00 96.25 70 LEU A O 1
ATOM 540 N N . ILE A 1 71 ? -7.377 -4.987 4.795 1.00 92.88 71 ILE A N 1
ATOM 541 C CA . ILE A 1 71 ? -6.798 -5.668 5.956 1.00 92.88 71 ILE A CA 1
ATOM 542 C C . ILE A 1 71 ? -7.792 -5.655 7.118 1.00 92.88 71 ILE A C 1
ATOM 544 O O . ILE A 1 71 ? -8.027 -6.691 7.737 1.00 92.88 71 ILE A O 1
ATOM 548 N N . SER A 1 72 ? -8.353 -4.487 7.449 1.00 84.25 72 SER A N 1
ATOM 549 C CA . SER A 1 72 ? -9.282 -4.327 8.578 1.00 84.25 72 SER A CA 1
ATOM 550 C C . SER A 1 72 ? -10.073 -3.038 8.526 1.00 84.25 72 SER A C 1
ATOM 552 O O . SER A 1 72 ? -9.513 -2.081 7.953 1.00 84.25 72 SER A O 1
#

Radius of gyration: 18.64 Å; Cα contacts (8 Å, |Δi|>4): 106; chains: 1; bounding box: 36×35×51 Å

Nearest PDB structures (foldseek):
  8dha-assembly1_B  TM=2.771E-01  e=5.360E+00  Mus musculus

Foldseek 3Di:
DKDKDKDDPDPFKIKIWIFDPDDDPVPRDIWIKMKGKAWPDDDDDDDPDPPDDDPDDPDDDTDMDIDIGTDD

=== Feature glossary ===
The record interleaves many kinds of information about one protein. Here is each kind framed as the question it answers.

Q: What are the backbone torsion angles?
A: φ (phi) and ψ (psi) are the two rotatable backbone dihedrals per residue: φ is the C(i-1)–N–Cα–C torsion, ψ is the N–Cα–C–N(i+1) torsion, both in degrees on (−180°, 180°]. α-helical residues cluster near (−60°, −45°); β-strand residues near (−120°, +130°). A Ramachandran plot is simply a scatter of (φ, ψ) for every residue.

Q: What is the amino-acid chain?
A: This is the polypeptide sequence — one letter per residue, N-terminus first. Length ranges from a few dozen residues for small domains to over a thousand for large multi-domain proteins.

Q: How mobile is each atom in the crystal?
A: For experimental (PDB) structures, the B-factor (temperature factor) quantifies the positional spread of each atom in the crystal — a combination of thermal vibration and static disorder — in units of Å². High B-factors mark flexible loops or poorly resolved regions; low B-factors mark the rigid, well-ordered core.

Q: Are the domains correctly placed relative to each other?
A: Predicted Aligned Error (PAE) is an AlphaFold confidence matrix: entry (i, j) is the expected error in the position of residue j, in ångströms, when the prediction is superimposed on the true structure at residue i. Low PAE within a block of residues means that block is internally rigid and well-predicted; high PAE between two blocks means their relative placement is uncertain even if each block individually is confident.

Q: How confident is the AlphaFold model at each residue?
A: pLDDT is the predicted lDDT-Cα score: AlphaFold's confidence that the local environment of each residue (all inter-atomic distances within 15 Å) is correctly placed. It is a per-residue number between 0 and 100, with higher meaning 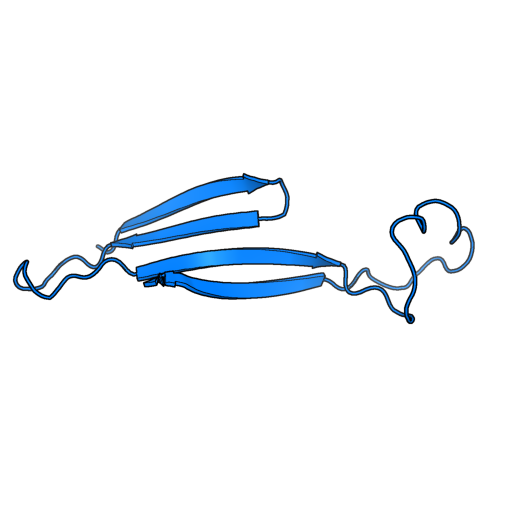more reliable.

Q: What family and function is it annotated with?
A: Functional annotations link the protein to curated databases. InterPro entries identify conserved domains and families by matching the sequence against member-database signatures (Pfam, PROSITE, CDD, …). Gene Ontology (GO) terms describe molecular function, biological process, and cellular component in a controlled vocabulary. CATH places the structure in a hierarchical fold classification (Class/Architecture/Topology/Homologous-superfamily). The organism is the source species.

Q: How big and how compact is the whole molecule?
A: Three whole-structure scalars: the radius of gyration (RMS distance of Cα from centroid, in Å), the count of Cα–Cα contacts (pairs closer than 8 Å and separated by more than four residues in sequence — i.e. tertiary, not local, contacts), and the bounding-box dimensions. Together they distinguish compact globular folds from extended fibres or disordered chains.

Q: What known structures does this most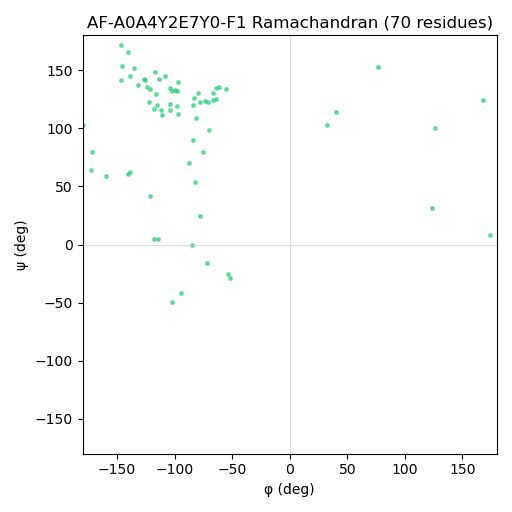 resemble?
A: The Foldseek neighbor list gives the closest experimentally determined structures in the PDB, ranked by structural alignment. TM-score near 1 means near-identical fold; near 0.3 means only rough topology match. This is how one finds what a novel AlphaFold prediction most resembles in the solved-structure universe.

Q: W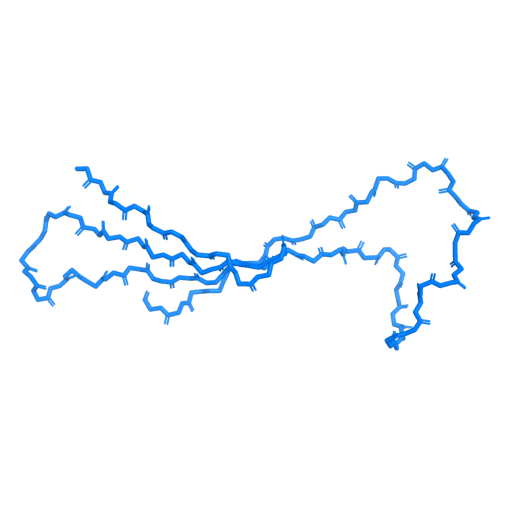hich residues are buried vs exposed?
A: SASA measures how much of the protein is reachable by solvent. It is computed by rolling a water-sized probe over the atomic surface and summing the exposed area (Å²). Per-residue SASA distinguishes core (buried, low SASA) from surface (exposed, high SASA) residues; total SASA is a whole-molecule size measure.

Q: Which residues are in helices, strands, or loops?
A: Eight-state secondary structure (DSSP): H is the canonical α-helix, G the tighter 3₁₀-helix, I the wider π-helix; E/B are β-structure, T and S are turns and bends, and '-' is everything else. DSSP derives these from the pattern of main-chain N–H···O=C hydrogen bonds, not from the sequence.

Q: Where is each backbone atom in 3D?
A: Structure coordinates are given as an mmCIF _atom_site loop: one row per atom with element, residue name, chain id, sequence number, and x/y/z position in Å. Only the four main-chain atoms per residue are included here; side chains are omitted to keep the record compact.

Q: What if only a Cα trace is available?
A: Three-state secondary structure (P-SEA) collapses the eight DSSP classes into helix (a), strand (b), and coil (c). P-SEA assigns these from Cα geometry alone — distances and angles — without requiring backbone oxygens, so it works on any Cα trace.

Q: What do the rendered images show?
A: The six renders are orthographic views along the three Cartesian axes in both directions. Representation (cartoon, sticks, or surface) and color scheme (sequence-rainbow or by-chain) vary across proteins so the training set covers all the common visualization conventions.

Q: What does the local fold look like, residue by residue?
A: Foldseek's 3Di representation compresses backbone geometry into a per-residue letter drawn from a learned twenty-state alphabet. It captures the tertiary interaction pattern around each residue — which residues are packed against it in space, regardless of where they are in sequence.

Q: What do the diagnostic plots show?
A: The contact map is a binary N×N matrix image: pixel (i, j) is dark where Cα_i and Cα_j are within 8 Å and |i−j|>4. Because the |i−j|>4 filter removes local helical contacts, off-diagonal stripes parallel to the main diagonal indicate parallel β-sheets; stripes perpendicular to it indicate antiparallel β-sheets. The Ramachandran plot scatters every residue's (φ, ψ) pair against the sterically allowed regions. The PAE heatmap renders the predicted-aligned-error matrix.